Protein AF-A0A2S1JWA0-F1 (afdb_monomer)

pLDDT: mean 80.03, std 15.71, range [50.31, 96.12]

Secondary structure (DSSP, 8-state):
--HHHHHHHHHHHHHHHHHHHHHHHTTS--HHHHHHHHHHHHHHHHHHHHHTS-------------SSS--

Structure (mmCIF, N/CA/C/O backbone):
data_AF-A0A2S1JWA0-F1
#
_entry.id   AF-A0A2S1JWA0-F1
#
loop_
_atom_site.group_PDB
_atom_site.id
_atom_site.type_symbol
_atom_site.label_atom_id
_atom_site.label_alt_id
_atom_site.label_comp_id
_atom_site.label_asym_id
_atom_site.label_entity_id
_atom_site.label_seq_id
_atom_site.pdbx_PDB_ins_code
_atom_site.Cartn_x
_atom_site.Cartn_y
_atom_site.Cartn_z
_atom_site.occupancy
_atom_site.B_iso_or_equiv
_atom_site.auth_seq_id
_atom_site.auth_comp_id
_atom_site.auth_asym_id
_atom_site.auth_atom_id
_atom_site.pdbx_PDB_model_num
ATOM 1 N N . MET A 1 1 ? -18.094 3.495 11.957 1.00 52.97 1 MET A N 1
ATOM 2 C CA . MET A 1 1 ? -17.923 3.539 10.489 1.00 52.97 1 MET A CA 1
ATOM 3 C C . MET A 1 1 ? -18.620 2.344 9.868 1.00 52.97 1 MET A C 1
ATOM 5 O O . MET A 1 1 ? -18.561 1.264 10.444 1.00 52.97 1 MET A O 1
ATOM 9 N N . GLN A 1 2 ? -19.320 2.537 8.749 1.00 65.50 2 GLN A N 1
ATOM 10 C CA . GLN A 1 2 ? -19.967 1.437 8.029 1.00 65.50 2 GLN A CA 1
ATOM 11 C C . GLN A 1 2 ? -18.891 0.520 7.427 1.00 65.50 2 GLN A C 1
ATOM 13 O O . GLN A 1 2 ? -17.888 1.017 6.916 1.00 65.50 2 GLN A O 1
ATOM 18 N N . LYS A 1 3 ? -19.096 -0.807 7.470 1.00 66.38 3 LYS A N 1
ATOM 19 C CA . LYS A 1 3 ? -18.175 -1.814 6.895 1.00 66.38 3 LYS A CA 1
ATOM 20 C C . LYS A 1 3 ? -17.718 -1.447 5.474 1.00 66.38 3 LYS A C 1
ATOM 22 O O . LYS A 1 3 ? -16.556 -1.648 5.140 1.00 66.38 3 LYS A O 1
ATOM 27 N N . SER A 1 4 ? -18.599 -0.835 4.682 1.00 75.12 4 SER A N 1
ATOM 28 C CA . SER A 1 4 ? -18.359 -0.365 3.312 1.00 75.12 4 SER A CA 1
ATOM 29 C C . SER A 1 4 ? -17.148 0.562 3.163 1.00 75.12 4 SER A C 1
ATOM 31 O O . SER A 1 4 ? -16.445 0.495 2.161 1.00 75.12 4 SER A O 1
ATOM 33 N N . GLN A 1 5 ? -16.865 1.399 4.164 1.00 79.12 5 GLN A N 1
ATOM 34 C CA . GLN A 1 5 ? -15.772 2.372 4.103 1.00 79.12 5 GLN A CA 1
ATOM 35 C C . GLN A 1 5 ? -14.394 1.705 4.231 1.00 79.12 5 GLN A C 1
ATOM 37 O O . GLN A 1 5 ? -13.420 2.159 3.638 1.00 79.12 5 GLN A O 1
ATOM 42 N N . LEU A 1 6 ? -14.339 0.582 4.949 1.00 80.12 6 LEU A N 1
ATOM 43 C CA . LEU A 1 6 ? -13.126 -0.207 5.137 1.00 80.12 6 LEU A CA 1
ATOM 44 C C . LEU A 1 6 ? -12.805 -1.026 3.878 1.00 80.12 6 LEU A C 1
ATOM 46 O O . LEU A 1 6 ? -11.661 -1.062 3.433 1.00 80.12 6 LEU A O 1
ATOM 50 N N . TYR A 1 7 ? -13.834 -1.594 3.236 1.00 84.62 7 TYR A N 1
ATOM 51 C CA . TYR A 1 7 ? -13.693 -2.231 1.922 1.00 84.62 7 TYR A CA 1
ATOM 52 C C . TYR A 1 7 ? -13.241 -1.241 0.850 1.00 84.62 7 TYR A C 1
ATOM 54 O O . TYR A 1 7 ? -12.352 -1.562 0.066 1.00 84.62 7 TYR A O 1
ATOM 62 N N . PHE A 1 8 ? -13.799 -0.028 0.845 1.00 88.31 8 PHE A N 1
ATOM 63 C CA . PHE A 1 8 ? -13.377 1.018 -0.082 1.00 88.31 8 PHE A CA 1
ATOM 64 C C . PHE A 1 8 ? -11.884 1.338 0.067 1.00 88.31 8 PHE A C 1
ATOM 66 O O . PHE A 1 8 ? -11.162 1.352 -0.925 1.00 88.31 8 PHE A O 1
ATOM 73 N N . GLY A 1 9 ? -11.395 1.506 1.300 1.00 88.75 9 GLY A N 1
ATOM 74 C CA . GLY A 1 9 ? -9.976 1.761 1.558 1.00 88.75 9 GLY A CA 1
ATOM 75 C C . GLY A 1 9 ? -9.053 0.632 1.086 1.00 88.75 9 GLY A C 1
ATOM 76 O O . GLY A 1 9 ? -8.010 0.903 0.493 1.00 88.75 9 GLY A O 1
ATOM 77 N N . VAL A 1 10 ? -9.452 -0.630 1.275 1.00 90.88 10 VAL A N 1
ATOM 78 C CA . VAL A 1 10 ? -8.696 -1.789 0.764 1.00 90.88 10 VAL A CA 1
ATOM 79 C C . VAL A 1 10 ? -8.672 -1.808 -0.767 1.00 90.88 10 VAL A C 1
ATOM 81 O O . VAL A 1 10 ? -7.604 -1.981 -1.349 1.00 90.88 10 VAL A O 1
ATOM 84 N N . VAL A 1 11 ? -9.815 -1.585 -1.424 1.00 94.31 11 VAL A N 1
ATOM 85 C CA . VAL A 1 11 ? -9.919 -1.556 -2.896 1.00 94.31 11 VAL A CA 1
ATOM 86 C C . VAL A 1 11 ? -9.071 -0.431 -3.490 1.00 94.31 11 VAL A C 1
ATOM 88 O O . VAL A 1 11 ? -8.340 -0.658 -4.453 1.00 94.31 11 VAL A O 1
ATOM 91 N N . VAL A 1 12 ? -9.111 0.763 -2.894 1.00 94.81 12 VAL A N 1
ATOM 92 C CA . VAL A 1 12 ? -8.278 1.899 -3.315 1.00 94.81 12 VAL A CA 1
ATOM 93 C C . VAL A 1 12 ? -6.794 1.579 -3.148 1.00 94.81 12 VAL A C 1
ATOM 95 O O . VAL A 1 12 ? -6.018 1.797 -4.075 1.00 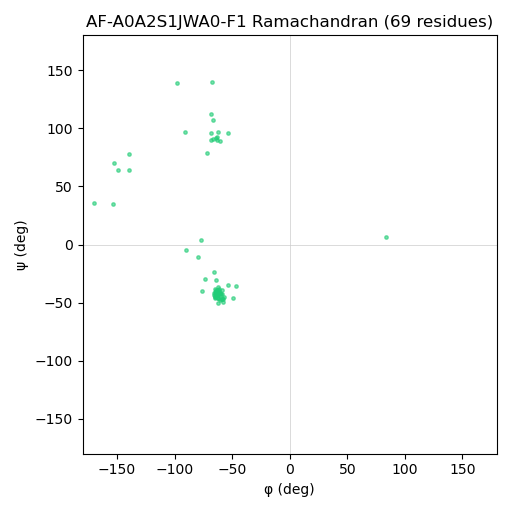94.81 12 VAL A O 1
ATOM 98 N N . GLY A 1 13 ? -6.389 1.013 -2.008 1.00 93.19 13 GLY A N 1
ATOM 99 C CA . GLY A 1 13 ? -5.000 0.606 -1.790 1.00 93.19 13 GLY A CA 1
ATOM 100 C C . GLY A 1 13 ? -4.515 -0.420 -2.822 1.00 93.19 13 GLY A C 1
ATOM 101 O O . GLY A 1 13 ? -3.398 -0.301 -3.326 1.00 93.19 13 GLY A O 1
ATOM 102 N N . LEU A 1 14 ? -5.374 -1.370 -3.208 1.00 94.31 14 LEU A N 1
ATOM 103 C CA . LEU A 1 14 ? -5.081 -2.363 -4.248 1.00 94.31 14 LEU A CA 1
ATOM 104 C C . LEU A 1 14 ? -4.919 -1.723 -5.635 1.00 94.31 14 LEU A C 1
ATOM 106 O O . LEU A 1 14 ? -3.977 -2.047 -6.355 1.00 94.31 14 LEU A O 1
ATOM 110 N N . LEU A 1 15 ? -5.797 -0.781 -5.990 1.00 96.12 15 LEU A N 1
ATOM 111 C CA . LEU A 1 15 ? -5.710 -0.021 -7.240 1.00 96.12 15 LEU A CA 1
ATOM 112 C C . LEU A 1 15 ? -4.395 0.754 -7.342 1.00 96.12 15 LEU A C 1
ATOM 114 O O . LEU A 1 15 ? -3.725 0.699 -8.372 1.00 96.12 15 LEU A O 1
ATOM 118 N N . VAL A 1 16 ? -3.999 1.439 -6.267 1.00 95.19 16 VAL A N 1
ATOM 119 C CA . VAL A 1 16 ? -2.738 2.192 -6.216 1.00 95.19 16 VAL A CA 1
ATOM 120 C C . VAL A 1 16 ? -1.532 1.254 -6.337 1.00 95.19 16 VAL A C 1
ATOM 122 O O . VAL A 1 16 ? -0.582 1.568 -7.056 1.00 95.19 16 VAL A O 1
ATOM 125 N N . LEU A 1 17 ? -1.587 0.076 -5.707 1.00 94.31 17 LEU A N 1
ATOM 126 C CA . LEU A 1 17 ? -0.553 -0.953 -5.834 1.00 94.31 17 LEU A CA 1
ATOM 127 C C . LEU A 1 17 ? -0.407 -1.427 -7.290 1.00 94.31 17 LEU A C 1
ATOM 129 O O . LEU A 1 17 ? 0.705 -1.467 -7.816 1.00 94.31 17 LEU A O 1
ATOM 133 N N . CYS A 1 18 ? -1.525 -1.736 -7.957 1.00 94.50 18 CYS A N 1
ATOM 134 C CA . CYS A 1 18 ? -1.557 -2.141 -9.365 1.00 94.50 18 CYS A CA 1
ATOM 135 C C . CYS A 1 18 ? -1.059 -1.038 -10.307 1.00 94.50 18 CYS A C 1
ATOM 137 O O . CYS A 1 18 ? -0.325 -1.329 -11.253 1.00 94.50 18 CYS A O 1
ATOM 139 N N . ALA A 1 19 ? -1.415 0.222 -10.048 1.00 93.94 19 ALA A N 1
ATOM 140 C CA . ALA A 1 19 ? -0.906 1.362 -10.807 1.00 93.94 19 ALA A CA 1
ATOM 141 C C . ALA A 1 19 ? 0.618 1.487 -10.661 1.00 93.94 19 ALA A C 1
ATOM 143 O O . ALA A 1 19 ? 1.320 1.604 -11.663 1.00 93.94 19 ALA A O 1
ATOM 144 N N . GLY A 1 20 ? 1.140 1.375 -9.434 1.00 94.06 20 GLY A N 1
ATOM 145 C CA . GLY A 1 20 ? 2.580 1.357 -9.173 1.00 94.06 20 GLY A CA 1
ATOM 146 C C . GLY A 1 20 ? 3.301 0.216 -9.897 1.00 94.06 20 GLY A C 1
ATOM 147 O O . GLY A 1 20 ? 4.331 0.447 -10.522 1.00 94.06 20 GLY A O 1
ATOM 148 N N . LEU A 1 21 ? 2.722 -0.991 -9.898 1.00 93.88 21 LEU A N 1
ATOM 149 C CA . LEU A 1 21 ? 3.202 -2.151 -10.668 1.00 93.88 21 LEU A CA 1
ATOM 150 C C . LEU A 1 21 ? 3.266 -1.846 -12.167 1.00 93.88 21 LEU A C 1
ATOM 152 O O . LEU A 1 21 ? 4.294 -2.075 -12.794 1.00 93.88 21 LEU A O 1
ATOM 156 N N . SER A 1 22 ? 2.190 -1.291 -12.725 1.00 94.31 22 SER A N 1
ATOM 157 C CA . SER A 1 22 ? 2.083 -0.985 -14.157 1.00 94.31 22 SER A CA 1
ATOM 158 C C . SER A 1 22 ? 3.110 0.063 -14.591 1.00 94.31 22 SER A C 1
ATOM 160 O O . SER A 1 22 ? 3.763 -0.092 -15.619 1.00 94.31 22 SER A O 1
ATOM 162 N N . ILE A 1 23 ? 3.305 1.100 -13.773 1.00 92.38 23 ILE 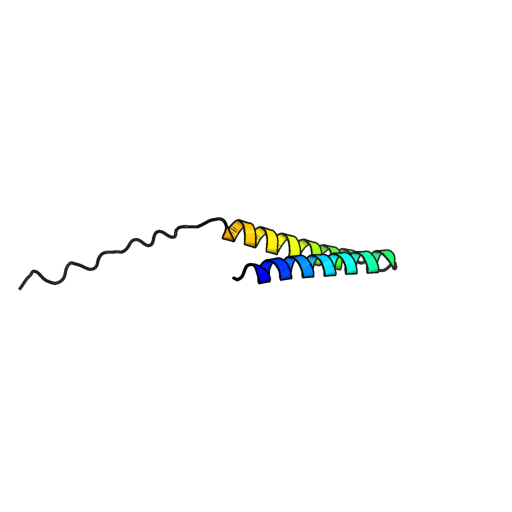A N 1
ATOM 163 C CA . ILE A 1 23 ? 4.310 2.149 -13.992 1.00 92.38 23 ILE A CA 1
ATOM 164 C C . ILE A 1 23 ? 5.726 1.568 -13.906 1.00 92.38 23 ILE A C 1
ATOM 166 O O . ILE A 1 23 ? 6.568 1.882 -14.745 1.00 92.38 23 ILE A O 1
ATOM 170 N N . ASN A 1 24 ? 5.964 0.668 -12.947 1.00 93.50 24 ASN A N 1
ATOM 171 C CA . ASN A 1 24 ? 7.242 -0.023 -12.805 1.00 93.50 24 ASN A CA 1
ATOM 172 C C . ASN A 1 24 ? 7.554 -0.923 -14.007 1.00 93.50 24 ASN A C 1
ATOM 174 O O . ASN A 1 24 ? 8.686 -0.938 -14.484 1.00 93.50 24 ASN A O 1
ATOM 178 N N . LEU A 1 25 ? 6.547 -1.619 -14.546 1.00 92.44 25 LEU A N 1
ATOM 179 C CA . LEU A 1 25 ? 6.673 -2.382 -15.792 1.00 92.44 25 LEU A CA 1
ATOM 180 C C . LEU A 1 25 ? 6.958 -1.483 -17.004 1.00 92.44 25 LEU A C 1
ATOM 182 O O . LEU A 1 25 ? 7.650 -1.910 -17.922 1.00 92.44 25 LEU A O 1
ATOM 186 N N . ALA A 1 26 ? 6.470 -0.241 -17.001 1.00 92.81 26 ALA A N 1
ATOM 187 C CA . ALA A 1 26 ? 6.747 0.749 -18.040 1.00 92.81 26 ALA A CA 1
ATOM 188 C C . ALA A 1 26 ? 8.151 1.388 -17.934 1.00 92.81 26 ALA A C 1
ATOM 190 O O . ALA A 1 26 ? 8.471 2.287 -18.710 1.00 92.81 26 ALA A O 1
ATOM 191 N N . GLY A 1 27 ? 8.993 0.947 -16.990 1.00 92.06 27 GLY A N 1
ATOM 192 C CA . GLY A 1 27 ? 10.367 1.432 -16.815 1.00 92.06 27 GLY A CA 1
ATOM 193 C C . GLY A 1 27 ? 10.496 2.718 -15.992 1.00 92.06 27 GLY A C 1
ATOM 194 O O . GLY A 1 27 ? 11.592 3.262 -15.869 1.00 92.06 27 GLY A O 1
ATOM 195 N N . ILE A 1 28 ? 9.401 3.206 -15.404 1.00 94.00 28 ILE A N 1
ATOM 196 C CA . ILE A 1 28 ? 9.392 4.350 -14.486 1.00 94.00 28 ILE A CA 1
ATOM 197 C C . ILE A 1 28 ? 9.396 3.808 -13.057 1.00 94.00 28 ILE A C 1
ATOM 199 O O . ILE A 1 28 ? 8.679 2.863 -12.761 1.00 94.00 28 ILE A O 1
ATOM 203 N N . ASN A 1 29 ? 10.152 4.412 -12.138 1.00 92.38 29 ASN A N 1
ATOM 204 C CA . ASN A 1 29 ? 10.194 3.945 -10.750 1.00 92.38 29 ASN A CA 1
ATOM 205 C C . ASN A 1 29 ? 8.814 4.051 -10.058 1.00 92.38 29 ASN A C 1
ATOM 207 O O . ASN A 1 29 ? 8.441 5.106 -9.542 1.00 92.38 29 ASN A O 1
ATOM 211 N N . GLY A 1 30 ? 8.067 2.942 -10.034 1.00 90.44 30 GLY A N 1
ATOM 212 C CA . GLY A 1 30 ? 6.727 2.836 -9.448 1.00 90.44 30 GLY A CA 1
ATOM 213 C C . GLY A 1 30 ? 6.713 2.424 -7.973 1.00 90.44 30 GLY A C 1
ATOM 214 O O . GLY A 1 30 ? 5.655 2.436 -7.341 1.00 90.44 30 GLY A O 1
ATOM 215 N N . VAL A 1 31 ? 7.879 2.104 -7.400 1.00 92.44 31 VAL A N 1
ATOM 216 C CA . VAL A 1 31 ? 8.058 1.683 -5.999 1.00 92.44 31 VAL A CA 1
ATOM 217 C C . VAL A 1 31 ? 7.374 2.609 -4.982 1.00 92.44 31 VAL A C 1
ATOM 219 O O . VAL A 1 31 ? 6.679 2.088 -4.105 1.00 92.44 31 VAL A O 1
ATOM 222 N N . PRO A 1 32 ? 7.484 3.954 -5.058 1.00 93.75 32 PRO A N 1
ATOM 223 C CA . PRO A 1 32 ? 6.804 4.821 -4.094 1.00 93.75 32 PRO A CA 1
ATOM 224 C C . PRO A 1 32 ? 5.275 4.686 -4.143 1.00 93.75 32 PRO A C 1
ATOM 226 O O . PRO A 1 32 ? 4.635 4.674 -3.093 1.00 93.75 32 PRO A O 1
ATOM 229 N N . LEU A 1 33 ? 4.676 4.505 -5.326 1.00 90.88 33 LEU A N 1
ATOM 230 C CA . LEU A 1 33 ? 3.233 4.263 -5.440 1.00 90.88 33 LEU A CA 1
ATOM 231 C C . LEU A 1 33 ? 2.839 2.923 -4.816 1.00 90.88 33 LEU A C 1
ATOM 233 O O . LEU A 1 33 ? 1.849 2.841 -4.092 1.00 90.88 33 LEU A O 1
ATOM 237 N N . MET A 1 34 ? 3.636 1.881 -5.048 1.00 92.81 34 MET A N 1
ATOM 238 C CA . MET A 1 34 ? 3.408 0.568 -4.442 1.00 92.81 34 MET A CA 1
ATOM 239 C C . MET A 1 34 ? 3.451 0.650 -2.913 1.00 92.81 34 MET A C 1
ATOM 241 O O . MET A 1 34 ? 2.583 0.100 -2.239 1.00 92.81 34 MET A O 1
ATOM 245 N N . ALA A 1 35 ? 4.408 1.393 -2.353 1.00 93.81 35 ALA A N 1
ATOM 246 C CA . ALA A 1 35 ? 4.502 1.605 -0.911 1.00 93.81 35 ALA A CA 1
ATOM 247 C C . ALA A 1 35 ? 3.247 2.296 -0.347 1.00 93.81 35 ALA A C 1
ATOM 249 O O . ALA A 1 35 ? 2.723 1.869 0.683 1.00 93.81 35 ALA A O 1
ATOM 250 N N . VAL A 1 36 ? 2.716 3.309 -1.042 1.00 94.75 36 VAL A N 1
ATOM 251 C CA . VAL A 1 36 ? 1.471 3.998 -0.651 1.00 94.75 36 VAL A CA 1
ATOM 252 C C . VAL A 1 36 ? 0.264 3.058 -0.712 1.00 94.75 36 VAL A C 1
ATOM 254 O O . VAL A 1 36 ? -0.541 3.029 0.224 1.00 94.75 36 VAL A O 1
ATOM 257 N N . GLY A 1 37 ? 0.143 2.260 -1.777 1.00 92.88 37 GLY A N 1
ATOM 258 C CA . GLY A 1 37 ? -0.923 1.263 -1.909 1.00 92.88 37 GLY A CA 1
ATOM 259 C C . GLY A 1 37 ? -0.896 0.250 -0.764 1.00 92.88 37 GLY A C 1
ATOM 260 O O . GLY A 1 37 ? -1.910 0.024 -0.099 1.00 92.88 37 GLY A O 1
ATOM 261 N N . LEU A 1 38 ? 0.291 -0.279 -0.454 1.00 94.25 38 LEU A N 1
ATOM 262 C CA . LEU A 1 38 ? 0.496 -1.236 0.633 1.00 94.25 38 LEU A CA 1
ATOM 263 C C . LEU A 1 38 ? 0.185 -0.627 2.009 1.00 94.25 38 LEU A C 1
ATOM 265 O O . LEU A 1 38 ? -0.526 -1.238 2.807 1.00 94.25 38 LEU A O 1
ATOM 269 N N . ALA A 1 39 ? 0.663 0.592 2.275 1.00 93.31 39 ALA A N 1
ATOM 270 C CA . ALA A 1 39 ? 0.406 1.302 3.527 1.00 93.31 39 ALA A CA 1
ATOM 271 C C . ALA A 1 39 ? -1.091 1.561 3.739 1.00 93.31 39 ALA A C 1
ATOM 273 O O . ALA A 1 39 ? -1.601 1.409 4.850 1.00 93.31 39 ALA A O 1
ATOM 274 N N . THR A 1 40 ? -1.815 1.887 2.667 1.00 93.19 40 THR A N 1
ATOM 275 C CA . THR A 1 40 ? -3.266 2.102 2.710 1.00 93.19 40 THR A CA 1
ATOM 276 C C . THR A 1 40 ? -4.003 0.817 3.090 1.00 93.19 40 THR A C 1
ATOM 278 O O . THR A 1 40 ? -4.887 0.847 3.951 1.00 93.19 40 THR A O 1
ATOM 281 N N . ILE A 1 41 ? -3.624 -0.328 2.509 1.00 92.94 41 ILE A N 1
ATOM 282 C CA . ILE A 1 41 ? -4.201 -1.637 2.858 1.00 92.94 41 ILE A CA 1
ATOM 283 C C . ILE A 1 41 ? -3.913 -1.967 4.328 1.00 92.94 41 ILE A C 1
ATOM 285 O O . ILE A 1 41 ? -4.841 -2.267 5.079 1.00 92.94 41 ILE A O 1
ATOM 289 N N .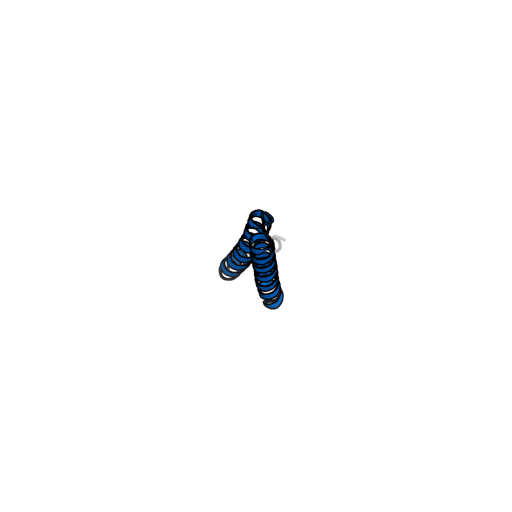 LEU A 1 42 ? -2.653 -1.853 4.757 1.00 93.00 42 LEU A N 1
ATOM 290 C CA . LEU A 1 42 ? -2.227 -2.121 6.135 1.00 93.00 42 LEU A CA 1
ATOM 291 C C . LEU A 1 42 ? -2.985 -1.265 7.151 1.00 93.00 42 LEU A C 1
ATOM 293 O O . LEU A 1 42 ? -3.467 -1.793 8.152 1.00 93.00 42 LEU A O 1
ATOM 297 N N . ALA A 1 4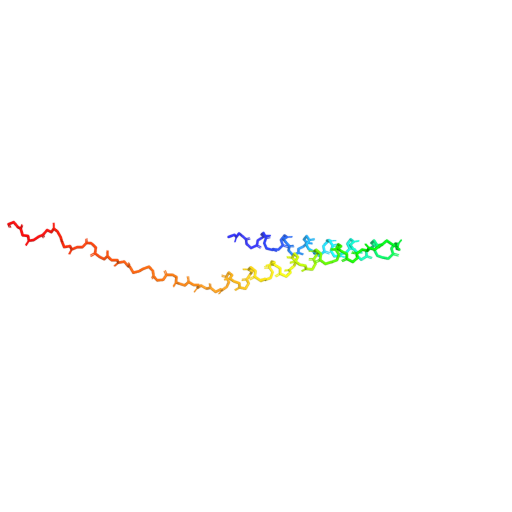3 ? -3.142 0.031 6.882 1.00 90.06 43 ALA A N 1
ATOM 298 C CA . ALA A 1 43 ? -3.895 0.929 7.747 1.00 90.06 43 ALA A CA 1
ATOM 299 C C . ALA A 1 43 ? -5.352 0.470 7.888 1.00 90.06 43 ALA A C 1
ATOM 301 O O . ALA A 1 43 ? -5.854 0.355 9.004 1.00 90.06 43 ALA A O 1
ATOM 302 N N . ASN A 1 44 ? -6.023 0.139 6.781 1.00 90.06 44 ASN A N 1
ATOM 303 C CA . ASN A 1 44 ? -7.408 -0.335 6.819 1.00 90.06 44 ASN A CA 1
ATOM 304 C C . ASN A 1 44 ? -7.550 -1.655 7.594 1.00 90.06 44 ASN A C 1
ATOM 306 O O . ASN A 1 44 ? -8.463 -1.791 8.410 1.00 90.06 44 ASN A O 1
ATOM 310 N N . VAL A 1 45 ? -6.624 -2.598 7.403 1.00 87.38 45 VAL A N 1
ATOM 311 C CA . VAL A 1 45 ? -6.586 -3.862 8.157 1.00 87.38 45 VAL A CA 1
ATOM 312 C C . VAL A 1 45 ? -6.382 -3.601 9.653 1.00 87.38 45 VAL A C 1
ATOM 314 O O . VAL A 1 45 ? -7.114 -4.148 10.476 1.00 87.38 45 VAL A O 1
ATOM 317 N N . ALA A 1 46 ? -5.444 -2.726 10.020 1.00 87.38 46 ALA A N 1
ATOM 318 C CA . ALA A 1 46 ? -5.198 -2.353 11.411 1.00 87.38 46 ALA A CA 1
ATOM 319 C C . ALA A 1 46 ? -6.433 -1.704 12.059 1.00 87.38 46 ALA A C 1
ATOM 321 O O . ALA A 1 46 ? -6.794 -2.046 13.186 1.00 87.38 46 ALA A O 1
ATOM 322 N N . TYR A 1 47 ? -7.131 -0.827 11.331 1.00 84.88 47 TYR A N 1
ATOM 323 C CA . TYR A 1 47 ? -8.389 -0.231 11.783 1.00 84.88 47 TYR A CA 1
ATOM 324 C C . TYR A 1 47 ? -9.486 -1.274 12.004 1.00 84.88 47 TYR A C 1
ATOM 326 O O . TYR A 1 47 ? -10.238 -1.174 12.976 1.00 84.88 47 TYR A O 1
ATOM 334 N N . TRP A 1 48 ? -9.578 -2.2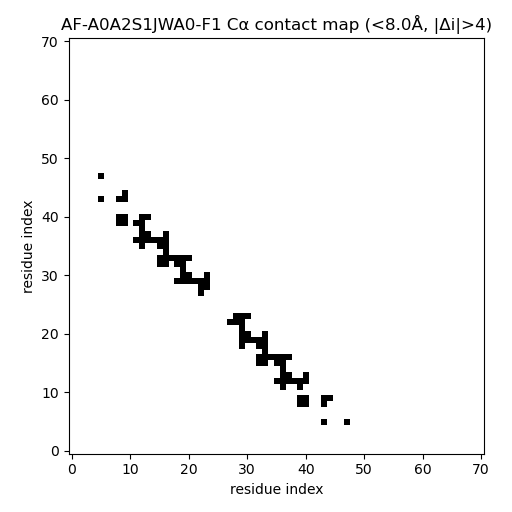87 11.142 1.00 83.38 48 TRP A N 1
ATOM 335 C CA . TRP A 1 48 ? -10.546 -3.370 11.308 1.00 83.38 48 TRP A CA 1
ATOM 336 C C . TRP A 1 48 ? -10.272 -4.193 12.569 1.00 83.38 48 TRP A C 1
ATOM 338 O O . TRP A 1 48 ? -11.192 -4.430 13.355 1.00 83.38 48 TRP A O 1
ATOM 348 N N . LEU A 1 49 ? -9.006 -4.549 12.803 1.00 82.50 49 LEU A N 1
ATOM 349 C CA . LEU A 1 49 ? -8.573 -5.278 13.997 1.00 82.50 49 LEU A CA 1
ATOM 350 C C . LEU A 1 49 ? -8.795 -4.463 15.281 1.00 82.50 49 LEU A C 1
ATOM 352 O O . LEU A 1 49 ? -9.283 -4.997 16.278 1.00 82.50 49 LEU A O 1
ATOM 356 N N . MET A 1 50 ? -8.518 -3.154 15.263 1.00 77.88 50 MET A N 1
ATOM 357 C CA . MET A 1 50 ? -8.819 -2.272 16.398 1.00 77.88 50 MET A CA 1
ATOM 358 C C . MET A 1 50 ? -10.323 -2.150 16.658 1.00 77.88 50 MET A C 1
ATOM 360 O O . MET A 1 50 ? -10.739 -2.152 17.814 1.00 77.88 50 MET A O 1
ATOM 364 N N . GLY A 1 51 ? -11.150 -2.094 15.610 1.00 69.62 51 GLY A N 1
ATOM 365 C CA . GLY A 1 51 ? -12.610 -2.066 15.735 1.00 69.62 51 GLY A CA 1
ATOM 366 C C . GLY A 1 51 ? -13.212 -3.352 16.315 1.00 69.62 51 GLY A C 1
ATOM 367 O O . GLY A 1 51 ? -14.291 -3.303 16.902 1.00 69.62 51 GLY A O 1
ATOM 368 N N . GLN A 1 52 ? -12.518 -4.488 16.194 1.00 63.69 52 GLN A N 1
ATOM 369 C CA . GLN A 1 52 ? -12.904 -5.758 16.820 1.00 63.69 52 GLN A CA 1
ATOM 370 C C . GLN A 1 52 ? -12.542 -5.854 18.304 1.00 63.69 52 GLN A C 1
ATOM 372 O O . GLN A 1 52 ? -13.009 -6.773 18.970 1.00 63.69 52 GLN A O 1
ATOM 377 N N . SER A 1 53 ? -11.744 -4.928 18.839 1.00 58.28 53 SER A N 1
ATOM 378 C CA . SER A 1 53 ? -11.461 -4.859 20.271 1.00 58.28 53 SER A CA 1
ATOM 379 C C . SER A 1 53 ? -12.485 -3.943 20.943 1.00 58.28 53 SER A C 1
ATOM 381 O O . SER A 1 53 ? -12.291 -2.723 20.941 1.00 58.28 53 SER A O 1
ATOM 383 N N . PRO A 1 54 ? -13.572 -4.462 21.550 1.00 55.28 54 PRO A N 1
ATOM 384 C CA . PRO A 1 54 ? -14.406 -3.649 22.412 1.00 55.28 54 PRO A CA 1
ATOM 385 C C . PRO A 1 54 ? -13.571 -3.286 23.640 1.00 55.28 54 PRO A C 1
ATOM 387 O O . PRO A 1 54 ? -13.568 -3.990 24.649 1.00 55.28 54 PRO A O 1
ATOM 390 N N . LYS A 1 55 ? -12.862 -2.155 23.586 1.00 59.16 55 LYS A N 1
ATOM 391 C CA . LYS A 1 55 ? -12.501 -1.438 24.803 1.00 59.16 55 LYS A CA 1
ATOM 392 C C . LYS A 1 55 ? -13.824 -1.008 25.419 1.00 59.16 55 LYS A C 1
ATOM 394 O O . LYS A 1 55 ? -14.351 0.053 25.097 1.00 59.16 55 LYS A O 1
ATOM 399 N N . GLN A 1 56 ? -14.382 -1.859 26.278 1.00 57.50 56 GLN A N 1
ATOM 400 C CA . GLN A 1 56 ? -15.384 -1.434 27.236 1.00 57.50 56 GLN A CA 1
ATOM 401 C C . GLN A 1 56 ? -14.708 -0.382 28.114 1.00 57.50 56 GLN A C 1
ATOM 403 O O . GLN A 1 56 ? -14.074 -0.699 29.119 1.00 57.50 56 GLN A O 1
ATOM 408 N N . LEU A 1 57 ? -14.789 0.883 27.699 1.00 64.81 57 LEU A N 1
ATOM 409 C CA . LEU A 1 57 ? -14.558 2.001 28.592 1.00 64.81 57 LEU A CA 1
ATOM 410 C C . LEU A 1 57 ? -15.649 1.905 29.653 1.00 64.81 57 LEU A C 1
ATOM 412 O O . LEU A 1 57 ? -16.774 2.363 29.471 1.00 64.81 57 LEU A O 1
ATOM 416 N N . ARG A 1 58 ? -15.322 1.221 30.749 1.00 60.91 58 ARG A N 1
ATOM 417 C CA . ARG A 1 58 ? -16.159 1.138 31.934 1.00 60.91 58 ARG A CA 1
ATOM 418 C C . ARG A 1 58 ? -16.154 2.527 32.553 1.00 60.91 58 ARG A C 1
ATOM 420 O O . ARG A 1 58 ? -15.267 2.852 33.332 1.00 60.91 58 ARG A O 1
ATOM 427 N N . ILE A 1 59 ? -17.099 3.369 32.147 1.00 67.75 59 ILE A N 1
ATOM 428 C CA . ILE A 1 59 ? -17.321 4.675 32.763 1.00 67.75 59 ILE A CA 1
ATOM 429 C C . ILE A 1 59 ? -17.859 4.384 34.170 1.00 67.75 59 ILE A C 1
ATOM 431 O O . ILE A 1 59 ? -18.961 3.839 34.284 1.00 67.75 59 ILE A O 1
ATOM 435 N N . PRO A 1 60 ? -17.119 4.676 35.256 1.00 63.53 60 PRO A N 1
ATOM 436 C CA . PRO A 1 60 ? -17.684 4.554 36.586 1.00 63.53 60 PRO A CA 1
ATOM 437 C C . PRO A 1 60 ? -18.782 5.612 36.714 1.00 63.53 60 PRO A C 1
ATOM 439 O O . PRO A 1 60 ? -18.509 6.808 36.806 1.00 63.53 60 PRO A O 1
ATOM 442 N N . ALA A 1 61 ? -20.040 5.172 36.701 1.00 59.88 61 ALA A N 1
ATOM 443 C CA . ALA A 1 61 ? -21.176 6.015 37.033 1.00 59.88 61 ALA A CA 1
ATOM 444 C C . ALA A 1 61 ? -21.048 6.426 38.507 1.00 59.88 61 ALA A C 1
ATOM 446 O O . ALA A 1 61 ? -21.485 5.713 39.413 1.00 59.88 61 ALA A O 1
ATOM 447 N N . LYS A 1 62 ? -20.399 7.567 38.769 1.00 61.41 62 LYS A N 1
ATOM 448 C CA . LYS A 1 62 ? -20.369 8.165 40.102 1.00 61.41 62 LYS A CA 1
ATOM 449 C C . LYS A 1 62 ? -21.781 8.661 40.408 1.00 61.41 62 LYS A C 1
ATOM 451 O O . LYS A 1 62 ? -22.211 9.720 39.966 1.00 61.41 62 LYS A O 1
ATOM 456 N N . ARG A 1 63 ? -22.509 7.806 41.123 1.00 57.91 63 ARG A N 1
ATOM 457 C CA . ARG A 1 63 ? -23.863 7.971 41.646 1.00 57.91 63 ARG A CA 1
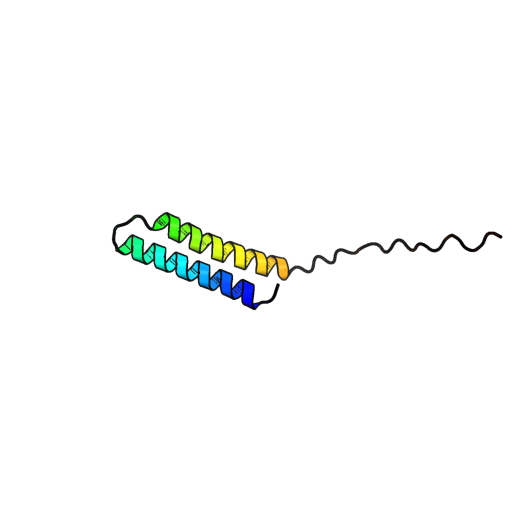ATOM 458 C C . ARG A 1 63 ? -23.961 9.261 42.466 1.00 57.91 63 ARG A C 1
ATOM 460 O O . ARG A 1 63 ? -23.648 9.280 43.651 1.00 57.91 63 ARG A O 1
ATOM 467 N N . SER A 1 64 ? -24.414 10.340 41.843 1.00 57.81 64 SER A N 1
ATOM 468 C CA . SER A 1 64 ? -24.822 11.583 42.497 1.00 57.81 64 SER A CA 1
ATOM 469 C C . SER A 1 64 ? -26.149 11.358 43.231 1.00 57.81 64 SER A C 1
ATOM 471 O O . SER A 1 64 ? -27.227 11.695 42.750 1.00 57.81 64 SER A O 1
ATOM 473 N N . ARG A 1 65 ? -26.085 10.734 44.412 1.00 55.91 65 ARG A N 1
ATOM 474 C CA . ARG A 1 65 ? -27.244 10.555 45.299 1.00 55.91 65 ARG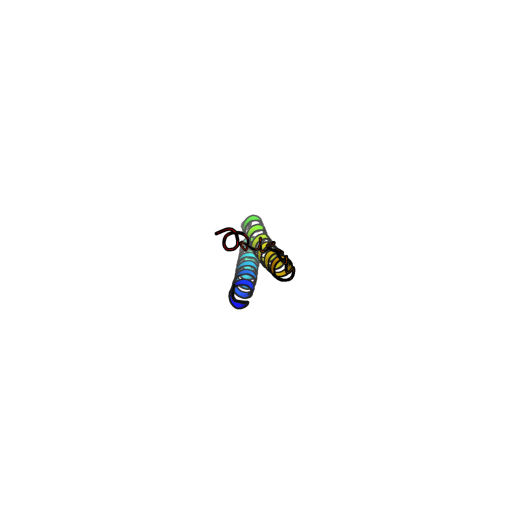 A CA 1
ATOM 475 C C . ARG A 1 65 ? -26.847 10.776 46.756 1.00 55.91 65 ARG A C 1
ATOM 477 O O . ARG A 1 65 ? -26.891 9.863 47.565 1.00 55.91 65 ARG A O 1
ATOM 484 N N . GLN A 1 66 ? -26.436 12.000 47.076 1.00 56.28 66 GLN A N 1
ATOM 485 C CA . GLN A 1 66 ? -26.250 12.432 48.462 1.00 56.28 66 GLN A CA 1
ATOM 486 C C . GLN A 1 66 ? -26.530 13.938 48.575 1.00 56.28 66 GLN A C 1
ATOM 488 O O . GLN A 1 66 ? -25.636 14.745 48.796 1.00 56.28 66 GLN A O 1
ATOM 493 N N . ARG A 1 67 ? -27.778 14.353 48.308 1.00 55.16 67 ARG A N 1
ATOM 494 C CA . ARG A 1 67 ? -28.213 15.739 48.577 1.00 55.16 67 ARG A CA 1
ATOM 495 C C . ARG A 1 67 ? -29.714 15.898 48.822 1.00 55.16 67 ARG A C 1
ATOM 497 O O . A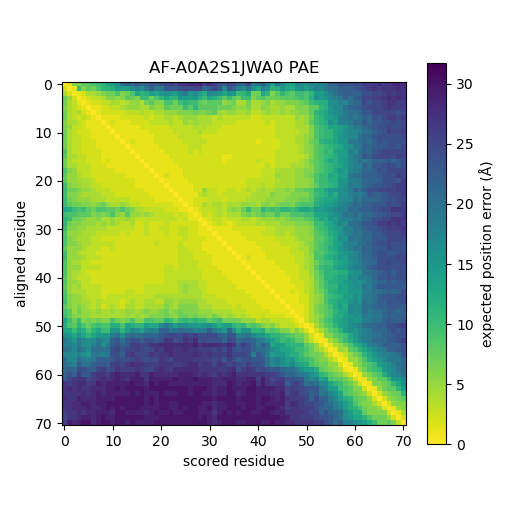RG A 1 67 ? -30.299 16.891 48.404 1.00 55.16 67 ARG A O 1
ATOM 504 N N . ARG A 1 68 ? -30.352 14.915 49.459 1.00 55.25 68 ARG A N 1
ATOM 505 C CA . ARG A 1 68 ? -31.742 15.022 49.928 1.00 55.25 68 ARG A CA 1
ATOM 506 C C . ARG A 1 68 ? -31.956 14.110 51.131 1.00 55.25 68 ARG A C 1
ATOM 508 O O . ARG A 1 68 ? -32.579 13.083 50.954 1.00 55.25 68 ARG A O 1
ATOM 515 N N . GLU A 1 69 ? -31.373 14.428 52.286 1.00 53.19 69 GLU A N 1
ATOM 516 C CA . GLU A 1 69 ? -31.792 13.827 53.574 1.00 53.19 69 GLU A CA 1
ATOM 517 C C . GLU A 1 69 ? -31.146 14.514 54.794 1.00 53.19 69 GLU A C 1
ATOM 519 O O . GLU A 1 69 ? -30.814 13.884 55.787 1.00 53.19 69 GLU A O 1
ATOM 524 N N . GLN A 1 70 ? -30.954 15.834 54.726 1.00 50.31 70 GLN A N 1
ATOM 525 C CA . GLN A 1 70 ? -30.724 16.647 55.925 1.00 50.31 70 GLN A CA 1
ATOM 526 C C . GLN A 1 70 ? -31.501 17.955 55.770 1.00 50.31 70 GLN A C 1
ATOM 528 O O . GLN A 1 70 ? -30.966 18.978 55.343 1.00 50.31 70 GLN A O 1
ATOM 533 N N . ARG A 1 71 ? -32.806 17.872 56.010 1.00 52.38 71 ARG A N 1
ATOM 534 C CA . ARG A 1 71 ? -33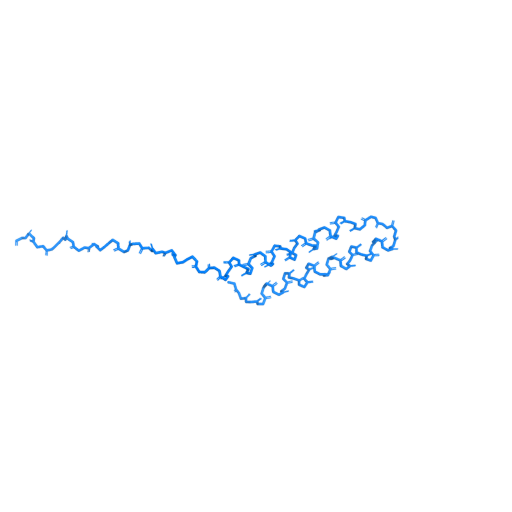.652 18.980 56.444 1.00 52.38 71 ARG A CA 1
ATOM 535 C C . ARG A 1 71 ? -34.597 18.447 57.499 1.00 52.38 71 ARG A C 1
ATOM 537 O O . ARG A 1 71 ? -35.065 17.306 57.294 1.00 52.38 71 ARG A O 1
#

Solvent-accessible surface area (backbone atoms only — not comparable to full-atom values): 4201 Å² total; per-residue (Å²): 132,64,73,67,60,48,52,49,39,36,53,51,12,50,52,36,26,51,49,13,50,53,38,38,74,72,73,43,92,15,63,68,42,28,52,51,9,51,52,39,31,52,49,38,52,51,53,51,58,54,68,69,52,81,76,75,76,78,73,79,81,79,78,90,78,86,88,85,88,87,128

Nearest PDB structures (foldseek):
  8gym-assembly1_t5  TM=5.325E-01  e=9.029E+00  Tetrahymena thermophila SB210

Sequence (71 aa):
MQKSQLYFGVVVGLLVLCAGLSINLAGINGVPLMAVGLATILANVAYWLMGQSPKQLRIPAKRSRQRREQR

Foldseek 3Di:
DPPVVLVVLLVVLVVQLVVLVVCVVVVHNSVVSNVSSVVSNVVSVVVVVVVVDPPPPVDPPPDPDDDPDDD

Radius of gyration: 23.76 Å; Cα contacts (8 Å, |Δi|>4): 50; chains: 1; bounding box: 44×25×74 Å

Mean predicted aligned error: 11.72 Å